Protein AF-A0A2I1DJJ8-F1 (afdb_monomer_lite)

Sequence (70 aa):
MKFEKSADGQFRLMMSKAEADKVSDALLKKAGELNRSTLDFAYLAAEAVLSMDNNFRQPESFYHGESHAS

Secondary structure (DSSP, 8-state):
-EEEE-TTS-EEEE--HHHHHHHHHHHHHHHHTS-HHHHHHHHHHHHHHHTTS---PPPPPS--------

Structure (mmCIF, N/CA/C/O backbone):
data_AF-A0A2I1DJJ8-F1
#
_entry.id   AF-A0A2I1DJJ8-F1
#
loop_
_atom_site.group_PDB
_atom_site.id
_atom_site.type_symbol
_atom_site.label_atom_id
_atom_site.label_alt_id
_atom_site.label_comp_id
_atom_site.label_asym_id
_atom_site.label_entity_id
_atom_site.label_seq_id
_atom_site.pdbx_PDB_ins_code
_atom_site.Cartn_x
_atom_site.Cartn_y
_atom_site.Cartn_z
_atom_site.occupancy
_atom_site.B_iso_or_equiv
_atom_site.auth_seq_id
_atom_site.auth_comp_id
_atom_site.auth_asym_id
_atom_site.auth_atom_id
_atom_site.pdbx_PDB_model_num
ATOM 1 N N . MET A 1 1 ? -4.198 2.118 17.848 1.00 81.06 1 MET A N 1
ATOM 2 C CA . MET A 1 1 ? -3.008 1.740 17.066 1.00 81.06 1 MET A CA 1
ATOM 3 C C . MET A 1 1 ? -1.810 1.747 18.003 1.00 81.06 1 MET A C 1
ATOM 5 O O . MET A 1 1 ? -1.637 2.712 18.739 1.00 81.06 1 MET A O 1
ATOM 9 N N . LYS A 1 2 ? -1.040 0.659 18.047 1.00 85.38 2 LYS A N 1
ATOM 10 C CA . LYS A 1 2 ? 0.114 0.470 18.935 1.00 85.38 2 LYS A CA 1
ATOM 11 C C . LYS A 1 2 ? 1.315 0.037 18.103 1.00 85.38 2 LYS A C 1
ATOM 13 O O . LYS A 1 2 ? 1.205 -0.878 17.297 1.00 85.38 2 LYS A O 1
ATOM 18 N N . PHE A 1 3 ? 2.442 0.699 18.304 1.00 84.62 3 PHE A N 1
ATOM 19 C CA . PHE A 1 3 ? 3.698 0.379 17.642 1.00 84.62 3 PHE A CA 1
ATOM 20 C C . PHE A 1 3 ? 4.612 -0.340 18.627 1.00 84.62 3 PHE A C 1
ATOM 22 O O . PHE A 1 3 ? 4.834 0.147 19.735 1.00 84.62 3 PHE A O 1
ATOM 29 N N . GLU A 1 4 ? 5.123 -1.498 18.232 1.00 88.56 4 GLU A N 1
ATOM 30 C CA . GLU A 1 4 ? 6.051 -2.290 19.026 1.00 88.56 4 GLU A CA 1
ATOM 31 C C . GLU A 1 4 ? 7.317 -2.538 18.214 1.00 88.56 4 GLU A C 1
ATOM 33 O O . GLU A 1 4 ? 7.263 -2.984 17.069 1.00 88.56 4 GLU A O 1
ATOM 38 N N . LYS A 1 5 ? 8.470 -2.237 18.814 1.00 82.19 5 LYS A N 1
ATOM 39 C CA . LYS A 1 5 ? 9.767 -2.634 18.276 1.00 82.19 5 LYS A CA 1
ATOM 40 C C . LYS A 1 5 ? 10.145 -3.966 18.914 1.00 82.19 5 LYS A C 1
ATOM 42 O O . LYS A 1 5 ? 10.333 -4.035 20.128 1.00 82.19 5 LYS A O 1
ATOM 47 N N . SER A 1 6 ? 10.221 -5.008 18.104 1.00 80.56 6 SER A N 1
ATOM 48 C CA . SER A 1 6 ? 10.659 -6.335 18.516 1.00 80.56 6 SER A CA 1
ATOM 49 C C . SER A 1 6 ? 12.181 -6.355 18.732 1.00 80.56 6 SER A C 1
ATOM 51 O O . SER A 1 6 ? 12.924 -5.524 18.202 1.00 80.56 6 SER A O 1
ATOM 53 N N . ALA A 1 7 ? 12.651 -7.273 19.582 1.00 75.88 7 ALA A N 1
ATOM 54 C CA . ALA A 1 7 ? 14.059 -7.358 19.992 1.00 75.88 7 ALA A CA 1
ATOM 55 C C . ALA A 1 7 ? 15.013 -7.758 18.845 1.00 75.88 7 ALA A C 1
ATOM 57 O O . ALA A 1 7 ? 16.207 -7.490 18.914 1.00 75.88 7 ALA A O 1
ATOM 58 N N . ASP A 1 8 ? 14.472 -8.349 17.784 1.00 80.75 8 ASP A N 1
ATOM 59 C CA . ASP A 1 8 ? 15.127 -8.709 16.522 1.00 80.75 8 ASP A CA 1
ATOM 60 C C . ASP A 1 8 ? 15.244 -7.531 15.533 1.00 80.75 8 ASP A C 1
ATOM 62 O O . ASP A 1 8 ? 15.699 -7.703 14.406 1.00 80.75 8 ASP A O 1
ATOM 66 N N . GLY A 1 9 ? 14.836 -6.324 15.940 1.00 78.56 9 GLY A N 1
ATOM 67 C CA . GLY A 1 9 ? 14.858 -5.133 15.093 1.00 78.56 9 GLY A CA 1
ATOM 68 C C . GLY A 1 9 ? 13.639 -4.994 14.182 1.00 78.56 9 GLY A C 1
ATOM 69 O O . GLY A 1 9 ? 13.550 -3.997 13.466 1.00 78.56 9 GLY A O 1
ATOM 70 N N . GLN A 1 10 ? 12.682 -5.927 14.235 1.00 80.75 10 GLN A N 1
ATOM 71 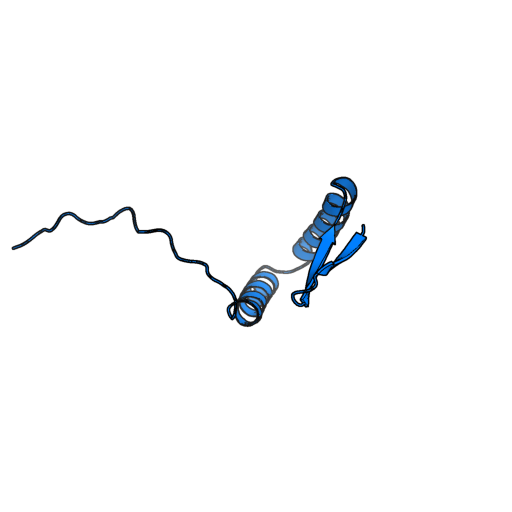C CA . GLN A 1 10 ? 11.434 -5.809 13.490 1.00 80.75 10 GLN A CA 1
ATOM 72 C C . GLN A 1 10 ? 10.499 -4.779 14.128 1.00 80.75 10 GLN A C 1
ATOM 74 O O . GLN A 1 10 ? 10.463 -4.584 15.345 1.00 80.75 10 GLN A O 1
ATOM 79 N N . PHE A 1 11 ? 9.698 -4.126 13.292 1.00 82.75 11 PHE A N 1
ATOM 80 C CA . PHE A 1 11 ? 8.672 -3.189 13.729 1.00 82.75 11 PHE A CA 1
ATOM 81 C C . PHE A 1 11 ? 7.296 -3.796 13.482 1.00 82.75 11 PHE A C 1
ATOM 83 O O . PHE A 1 11 ? 6.957 -4.149 12.354 1.00 82.75 11 PHE A O 1
ATOM 90 N N . ARG A 1 12 ? 6.488 -3.906 14.536 1.00 82.94 12 ARG A N 1
ATOM 91 C CA . ARG A 1 12 ? 5.124 -4.424 14.466 1.00 82.94 12 ARG A CA 1
ATOM 92 C C . ARG A 1 12 ? 4.135 -3.311 14.779 1.00 82.94 12 ARG A C 1
ATOM 94 O O . ARG A 1 12 ? 4.138 -2.736 15.865 1.00 82.94 12 ARG A O 1
ATOM 101 N N . LEU A 1 13 ? 3.260 -3.029 13.821 1.00 85.06 13 LEU A N 1
ATOM 102 C CA . LEU A 1 13 ? 2.141 -2.115 14.005 1.00 85.06 13 LEU A CA 1
ATOM 103 C C . LEU A 1 13 ? 0.878 -2.926 14.296 1.00 85.06 13 LEU A C 1
ATOM 105 O O . LEU A 1 13 ? 0.356 -3.615 13.426 1.00 85.06 13 LEU A O 1
ATOM 109 N N . MET A 1 14 ? 0.387 -2.849 15.527 1.00 89.12 14 MET A N 1
ATOM 110 C CA . MET A 1 14 ? -0.880 -3.450 15.924 1.00 89.12 14 MET A CA 1
ATOM 111 C C . MET A 1 14 ? -2.002 -2.428 15.791 1.00 89.12 14 MET A C 1
ATOM 113 O O . MET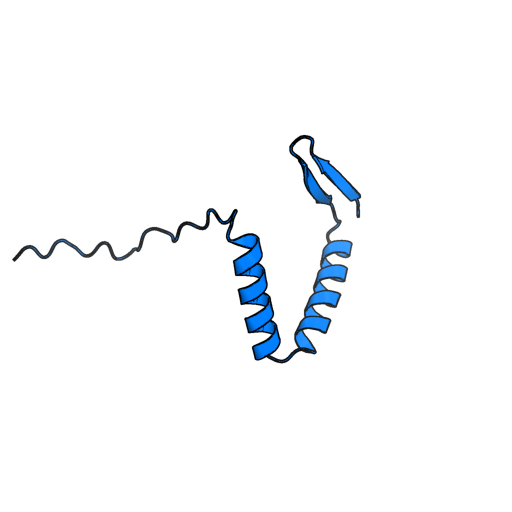 A 1 14 ? -1.946 -1.319 16.330 1.00 89.12 14 MET A O 1
ATOM 117 N N . MET A 1 15 ? -3.053 -2.812 15.087 1.00 90.31 15 MET A N 1
ATOM 118 C CA . MET A 1 15 ? -4.218 -1.974 14.845 1.00 90.31 15 MET A CA 1
ATOM 119 C C . MET A 1 15 ? -5.488 -2.782 15.069 1.00 90.31 15 MET A C 1
ATOM 121 O O . MET A 1 15 ? -5.527 -3.986 14.819 1.00 90.31 15 MET A O 1
ATOM 125 N N . SER A 1 16 ? -6.524 -2.117 15.569 1.00 92.75 16 SER A N 1
ATOM 126 C CA . SER A 1 16 ? -7.868 -2.690 15.555 1.00 92.75 16 SER A CA 1
ATOM 127 C C . SER A 1 16 ? -8.397 -2.744 14.120 1.00 92.75 16 SER A C 1
ATOM 129 O O . SER A 1 16 ? -7.943 -1.988 13.260 1.00 92.75 16 SER A O 1
ATOM 131 N N . LYS A 1 17 ? -9.399 -3.591 13.863 1.00 91.12 17 LYS A N 1
ATOM 132 C CA . LYS A 1 17 ? -10.031 -3.684 12.538 1.00 91.12 17 LYS A CA 1
ATOM 133 C C . LYS A 1 17 ? -10.481 -2.312 12.016 1.00 91.12 17 LYS A C 1
ATOM 135 O O . LYS A 1 17 ? -10.125 -1.933 10.912 1.00 91.12 17 LYS A O 1
ATOM 140 N N . ALA A 1 18 ? -11.161 -1.526 12.851 1.00 92.62 18 ALA A N 1
ATOM 141 C CA . ALA A 1 18 ? -11.644 -0.197 12.472 1.00 92.62 18 ALA A CA 1
ATOM 142 C C . ALA A 1 18 ? -10.515 0.795 12.129 1.00 92.62 18 ALA A C 1
ATOM 144 O O . ALA A 1 18 ? -10.724 1.738 11.370 1.00 92.62 18 ALA A O 1
ATOM 145 N N . GLU A 1 19 ? -9.324 0.624 12.704 1.00 90.19 19 GLU A N 1
ATOM 146 C CA . GLU A 1 19 ? -8.154 1.440 12.368 1.00 90.19 19 GLU A CA 1
ATOM 147 C C . GLU A 1 19 ? -7.503 0.977 11.062 1.00 90.19 19 GLU A C 1
ATOM 149 O O . GLU A 1 19 ? -7.099 1.822 10.267 1.00 90.19 19 GLU A O 1
ATOM 154 N N . ALA A 1 20 ? -7.451 -0.336 10.823 1.00 88.31 20 ALA A N 1
ATOM 155 C CA . ALA A 1 20 ? -6.979 -0.906 9.565 1.00 88.31 20 ALA A CA 1
ATOM 156 C C . ALA A 1 20 ? -7.860 -0.470 8.388 1.00 88.31 20 ALA A C 1
ATOM 158 O O . ALA A 1 20 ? -7.338 0.000 7.379 1.00 88.31 20 ALA A O 1
ATOM 159 N N . ASP A 1 21 ? -9.183 -0.539 8.558 1.00 90.75 21 ASP A N 1
ATOM 160 C CA . ASP A 1 21 ? -10.159 -0.146 7.540 1.00 90.75 21 ASP A CA 1
ATOM 161 C C . ASP A 1 21 ? -9.980 1.337 7.161 1.00 90.75 21 ASP A C 1
ATOM 163 O O . ASP A 1 21 ? -9.857 1.670 5.987 1.00 90.75 21 ASP A O 1
ATOM 167 N N . LYS A 1 22 ? -9.818 2.232 8.149 1.00 91.94 22 LYS A N 1
ATOM 168 C CA . LYS A 1 22 ? -9.571 3.667 7.899 1.00 91.94 22 LYS A CA 1
ATOM 169 C C . LYS A 1 22 ? -8.295 3.934 7.102 1.00 91.94 22 LYS A C 1
ATOM 171 O O . LYS A 1 22 ? -8.282 4.813 6.241 1.00 91.94 22 LYS A O 1
ATOM 176 N N . VAL A 1 23 ? -7.210 3.228 7.420 1.00 89.19 23 VAL A N 1
ATOM 177 C CA . VAL A 1 23 ? -5.935 3.378 6.704 1.00 89.19 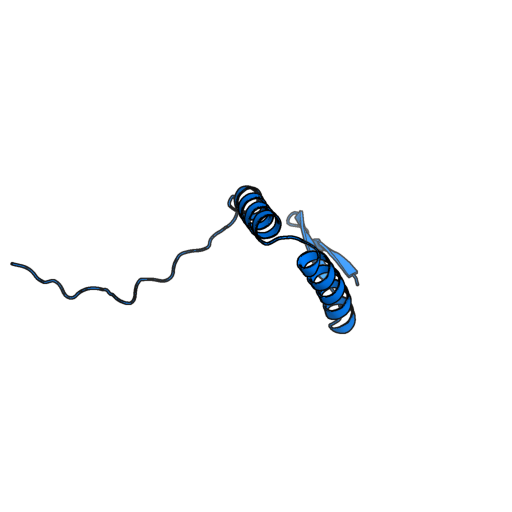23 VAL A CA 1
ATOM 178 C C . VAL A 1 23 ? -6.065 2.827 5.286 1.00 89.19 23 VAL A C 1
ATOM 180 O O . VAL A 1 23 ? -5.658 3.495 4.338 1.00 89.19 23 VAL A O 1
ATOM 183 N N . SER A 1 24 ? -6.684 1.655 5.133 1.00 87.00 24 SER A N 1
ATOM 184 C CA . SER A 1 24 ? -6.945 1.028 3.837 1.00 87.00 24 SER A CA 1
ATOM 185 C C . SER A 1 24 ? -7.779 1.932 2.931 1.00 87.00 24 SER A C 1
ATOM 187 O O . SER A 1 24 ? -7.378 2.201 1.802 1.00 87.00 24 SER A O 1
ATOM 189 N N . ASP A 1 25 ? -8.885 2.482 3.431 1.00 91.12 25 ASP A N 1
ATOM 190 C CA . ASP A 1 25 ? -9.766 3.361 2.657 1.00 91.12 25 ASP A CA 1
ATOM 191 C C . ASP A 1 25 ? -9.042 4.623 2.174 1.00 91.12 25 ASP A C 1
ATOM 193 O O . ASP A 1 25 ? -9.195 5.041 1.023 1.00 91.12 25 ASP A O 1
ATOM 197 N N . ALA A 1 26 ? -8.211 5.225 3.031 1.00 91.06 26 ALA A N 1
ATOM 198 C CA . ALA A 1 26 ? -7.414 6.391 2.664 1.00 91.06 26 ALA A CA 1
ATOM 199 C C . ALA A 1 26 ? -6.389 6.063 1.564 1.00 91.06 26 ALA A C 1
ATOM 201 O O . ALA A 1 26 ? -6.223 6.844 0.622 1.00 91.06 26 ALA A O 1
ATOM 202 N N . LEU A 1 27 ? -5.733 4.903 1.661 1.00 88.00 27 LEU A N 1
ATOM 203 C CA . LEU A 1 27 ? -4.767 4.434 0.669 1.00 88.00 27 LEU A CA 1
ATOM 204 C C . LEU A 1 27 ? -5.442 4.101 -0.663 1.00 88.00 27 LEU A C 1
ATOM 206 O O . LEU A 1 27 ? -4.969 4.545 -1.706 1.00 88.00 27 LEU A O 1
ATOM 210 N N . LEU A 1 28 ? -6.569 3.389 -0.637 1.00 88.75 28 LEU A N 1
ATOM 211 C CA . LEU A 1 28 ? -7.338 3.037 -1.832 1.00 88.75 28 LEU A CA 1
ATOM 212 C C . LEU A 1 28 ? -7.875 4.279 -2.541 1.00 88.75 28 LEU A C 1
ATOM 214 O O . LEU A 1 28 ? -7.772 4.383 -3.763 1.00 88.75 28 LEU A O 1
ATOM 218 N N . LYS A 1 29 ? -8.379 5.259 -1.782 1.00 93.19 29 LYS A N 1
ATOM 219 C CA . LYS A 1 29 ? -8.814 6.540 -2.343 1.00 93.19 29 LYS A CA 1
ATOM 220 C C . LYS A 1 29 ? -7.668 7.248 -3.058 1.00 93.19 29 LYS A C 1
ATOM 222 O O . LYS A 1 29 ? -7.854 7.725 -4.172 1.00 93.19 29 LYS A O 1
ATOM 227 N N . LYS A 1 30 ? -6.481 7.287 -2.446 1.00 89.31 30 LYS A N 1
ATOM 228 C CA . LYS A 1 30 ? -5.301 7.901 -3.063 1.00 89.31 30 LYS A CA 1
ATOM 229 C C . LYS A 1 30 ? -4.788 7.128 -4.269 1.00 89.31 30 LYS A C 1
ATOM 231 O O . LYS A 1 30 ? -4.441 7.753 -5.261 1.00 89.31 30 LYS A O 1
ATOM 236 N N . ALA A 1 31 ? -4.806 5.800 -4.232 1.00 87.31 31 ALA A N 1
ATOM 237 C CA . ALA A 1 31 ? -4.458 4.979 -5.386 1.00 87.31 31 ALA A CA 1
ATOM 238 C C . ALA A 1 31 ? -5.409 5.224 -6.569 1.00 87.31 31 ALA A C 1
ATOM 240 O O . ALA A 1 31 ? -4.953 5.298 -7.705 1.00 87.31 31 ALA A O 1
ATOM 241 N N . GLY A 1 32 ? -6.706 5.424 -6.307 1.00 89.94 32 GLY A N 1
ATOM 242 C CA . GLY A 1 32 ? -7.696 5.765 -7.332 1.00 89.94 32 GLY A CA 1
ATOM 243 C C . GLY A 1 32 ? -7.505 7.142 -7.984 1.00 89.94 32 GLY A C 1
ATOM 244 O O . GLY A 1 32 ? -8.025 7.369 -9.071 1.00 89.94 32 GLY A O 1
ATOM 245 N N . GLU A 1 33 ? -6.754 8.053 -7.355 1.00 93.69 33 GLU A N 1
ATOM 246 C CA . GLU A 1 33 ? -6.375 9.352 -7.937 1.00 93.69 33 GLU A CA 1
ATOM 247 C C . GLU A 1 33 ? -5.164 9.238 -8.889 1.00 93.69 33 GLU A C 1
ATOM 249 O O . GLU A 1 33 ? -4.869 10.178 -9.628 1.00 93.69 33 GLU A O 1
ATOM 254 N N . LEU A 1 34 ? -4.450 8.106 -8.878 1.00 91.88 34 LEU A N 1
ATOM 255 C CA . LEU A 1 34 ? -3.255 7.877 -9.689 1.00 91.88 34 LEU A CA 1
ATOM 256 C C . LEU A 1 34 ? -3.597 7.134 -10.983 1.00 91.88 34 LEU A C 1
ATOM 258 O O . LEU A 1 34 ? -4.478 6.277 -11.030 1.00 91.88 34 LEU A O 1
ATOM 262 N N . ASN A 1 35 ? -2.856 7.434 -12.051 1.00 91.62 35 ASN A N 1
ATOM 263 C CA . ASN A 1 35 ? -2.966 6.660 -13.281 1.00 91.62 35 ASN A CA 1
ATOM 264 C C . ASN A 1 35 ? -2.302 5.281 -13.121 1.00 91.62 35 ASN A C 1
ATOM 266 O O . ASN A 1 35 ? -1.443 5.065 -12.260 1.00 91.62 35 ASN A O 1
ATOM 270 N N . ARG A 1 36 ? -2.689 4.349 -13.997 1.00 88.25 36 ARG A N 1
ATOM 271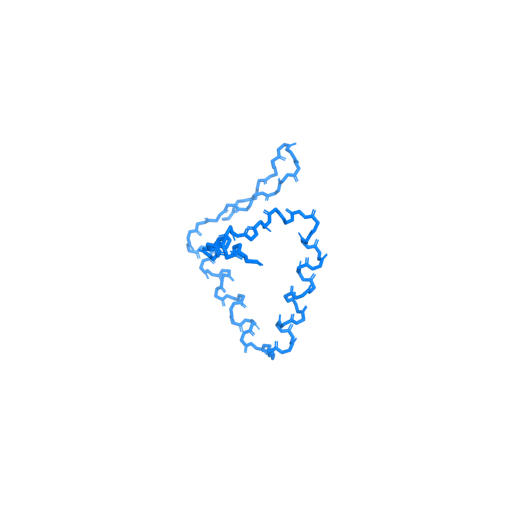 C CA . ARG A 1 36 ? -2.197 2.970 -13.975 1.00 88.25 36 ARG A CA 1
ATOM 272 C C . ARG A 1 36 ? -0.668 2.888 -14.042 1.00 88.25 36 ARG A C 1
ATOM 274 O O . ARG A 1 36 ? -0.078 2.141 -13.274 1.00 88.25 36 ARG A O 1
ATOM 281 N N . SER A 1 37 ? -0.037 3.704 -14.882 1.00 90.19 37 SER A N 1
ATOM 282 C CA . SER A 1 37 ? 1.417 3.733 -15.073 1.00 90.19 37 SER A CA 1
ATOM 283 C C . SER A 1 37 ? 2.169 4.113 -13.794 1.00 90.19 37 SER A C 1
ATOM 285 O O . SER A 1 37 ? 3.219 3.551 -13.498 1.00 90.19 37 SER A O 1
ATOM 287 N N . THR A 1 38 ? 1.631 5.052 -13.011 1.00 89.56 38 THR A N 1
ATOM 288 C CA . THR A 1 38 ? 2.192 5.445 -11.714 1.00 89.56 38 THR A CA 1
ATOM 289 C C . THR A 1 38 ? 2.055 4.325 -10.686 1.00 89.56 38 THR A C 1
ATOM 291 O O . THR A 1 38 ? 2.991 4.095 -9.922 1.00 89.56 38 THR A O 1
ATOM 294 N N . LEU A 1 39 ? 0.929 3.606 -10.681 1.00 87.38 39 LEU A N 1
ATOM 295 C CA . LEU A 1 39 ? 0.736 2.445 -9.807 1.00 87.38 39 LEU A CA 1
ATOM 296 C C . LEU A 1 39 ? 1.681 1.294 -10.178 1.00 87.38 39 LEU A C 1
ATOM 298 O O . LEU A 1 39 ? 2.296 0.710 -9.290 1.00 87.38 39 LEU A O 1
ATOM 302 N N . ASP A 1 40 ? 1.848 1.014 -11.472 1.00 85.81 40 ASP A N 1
ATOM 303 C CA . ASP A 1 40 ? 2.765 -0.021 -11.962 1.00 85.81 40 ASP A CA 1
ATOM 304 C C . ASP A 1 40 ? 4.227 0.329 -11.639 1.00 85.81 40 ASP A C 1
ATOM 306 O O . ASP A 1 40 ? 4.985 -0.521 -11.174 1.00 85.81 40 ASP A O 1
ATOM 310 N N . PHE A 1 41 ? 4.628 1.595 -11.794 1.00 88.94 41 PHE A N 1
ATOM 311 C CA . PHE A 1 41 ? 5.963 2.041 -11.390 1.00 88.94 41 PHE A CA 1
ATOM 312 C C . PHE A 1 41 ? 6.180 1.929 -9.875 1.00 88.94 41 PHE A C 1
ATOM 314 O O . PHE A 1 41 ? 7.228 1.455 -9.441 1.00 88.94 41 PHE A O 1
ATOM 321 N N . ALA A 1 42 ? 5.197 2.334 -9.064 1.00 84.94 42 ALA A N 1
ATOM 322 C CA . ALA A 1 42 ? 5.276 2.213 -7.610 1.00 84.94 42 ALA A CA 1
ATOM 323 C C . ALA A 1 42 ? 5.395 0.747 -7.165 1.00 84.94 42 ALA A C 1
ATOM 325 O O . ALA A 1 42 ? 6.164 0.453 -6.252 1.00 84.94 42 ALA A O 1
ATOM 326 N N . TYR A 1 43 ? 4.686 -0.165 -7.836 1.00 84.31 43 TYR A N 1
ATOM 327 C CA . TYR A 1 43 ? 4.808 -1.604 -7.620 1.00 84.31 43 TYR A CA 1
ATOM 328 C C . TYR A 1 43 ? 6.228 -2.100 -7.914 1.00 84.31 43 TYR A C 1
ATOM 330 O O . TYR A 1 43 ? 6.855 -2.688 -7.037 1.00 84.31 43 TYR A O 1
ATOM 338 N N . LEU A 1 44 ? 6.775 -1.787 -9.094 1.00 84.56 44 LEU A N 1
ATOM 339 C CA . LEU A 1 44 ? 8.135 -2.190 -9.478 1.00 84.56 44 LEU A CA 1
ATOM 340 C C . LEU A 1 44 ? 9.203 -1.611 -8.541 1.00 84.56 44 LEU A C 1
ATOM 342 O O . LEU A 1 44 ? 10.163 -2.291 -8.189 1.00 84.56 44 LEU A O 1
ATOM 346 N N .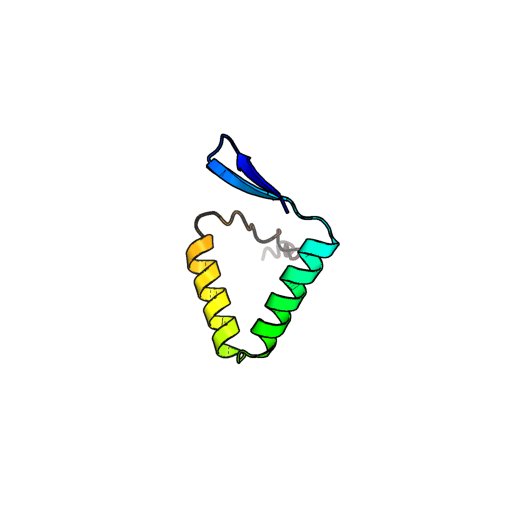 ALA A 1 45 ? 9.038 -0.358 -8.114 1.00 82.62 45 ALA A N 1
ATOM 347 C CA . ALA A 1 45 ? 9.943 0.281 -7.166 1.00 82.62 45 ALA A CA 1
ATOM 348 C C . ALA A 1 45 ? 9.868 -0.371 -5.775 1.00 82.62 45 ALA A C 1
ATOM 350 O O . ALA A 1 45 ? 10.900 -0.573 -5.137 1.00 82.62 45 ALA A O 1
ATOM 351 N N . ALA A 1 46 ? 8.666 -0.727 -5.313 1.00 78.88 46 ALA A N 1
ATOM 352 C CA . ALA A 1 46 ? 8.483 -1.450 -4.059 1.00 78.88 46 ALA A CA 1
ATOM 353 C C . ALA A 1 46 ? 9.093 -2.854 -4.133 1.00 78.88 46 ALA A C 1
ATOM 355 O O . ALA A 1 46 ? 9.795 -3.249 -3.206 1.00 78.88 46 ALA A O 1
ATOM 356 N N . GLU A 1 47 ? 8.892 -3.576 -5.239 1.00 74.00 47 GLU A N 1
ATOM 357 C CA . GLU A 1 47 ? 9.553 -4.858 -5.474 1.00 74.00 47 GLU A CA 1
ATOM 358 C C . GLU A 1 47 ? 11.068 -4.706 -5.460 1.00 74.00 47 GLU A C 1
ATOM 360 O O . GLU A 1 47 ? 11.710 -5.437 -4.728 1.00 74.00 47 GLU A O 1
ATOM 365 N N . ALA A 1 48 ? 11.653 -3.734 -6.161 1.00 77.50 48 ALA A N 1
ATOM 366 C CA . ALA A 1 48 ? 13.106 -3.549 -6.183 1.00 77.50 48 ALA A CA 1
ATOM 367 C C . ALA A 1 48 ? 13.714 -3.259 -4.795 1.00 77.50 48 ALA A C 1
ATOM 369 O O . ALA A 1 48 ? 14.854 -3.636 -4.524 1.00 77.50 48 ALA A O 1
ATOM 370 N N . VAL A 1 49 ? 12.967 -2.588 -3.912 1.00 70.94 49 VAL A N 1
ATOM 371 C CA . VAL A 1 49 ? 13.402 -2.292 -2.536 1.00 70.94 49 VAL A CA 1
ATOM 372 C C . VAL A 1 49 ? 13.182 -3.488 -1.603 1.00 70.94 49 VAL A C 1
ATOM 374 O O . VAL A 1 49 ? 14.006 -3.743 -0.729 1.00 70.94 49 VAL A O 1
ATOM 377 N N . LEU A 1 50 ? 12.087 -4.233 -1.778 1.00 62.94 50 LEU A N 1
ATOM 378 C CA . LEU A 1 50 ? 11.686 -5.338 -0.898 1.00 62.94 50 LEU A CA 1
ATOM 379 C C . LEU A 1 50 ? 12.148 -6.720 -1.395 1.00 62.94 50 LEU A C 1
ATOM 381 O O . LEU A 1 50 ? 12.097 -7.693 -0.643 1.00 62.94 50 LEU A O 1
ATOM 385 N N . SER A 1 51 ? 12.646 -6.830 -2.629 1.00 54.03 51 SER A N 1
ATOM 386 C CA . SER A 1 51 ? 13.129 -8.074 -3.243 1.00 54.03 51 SER A CA 1
ATOM 387 C C . SER A 1 51 ? 14.401 -8.618 -2.599 1.00 54.03 51 SER A C 1
ATOM 389 O O . SER A 1 51 ? 14.823 -9.715 -2.948 1.00 54.03 51 SER A O 1
ATOM 391 N N . MET A 1 52 ? 15.013 -7.894 -1.659 1.00 51.12 52 MET A N 1
ATOM 392 C CA . MET A 1 52 ? 16.143 -8.411 -0.885 1.00 51.12 52 MET A CA 1
ATOM 393 C C . MET A 1 52 ? 15.730 -9.357 0.260 1.00 51.12 52 MET A C 1
ATOM 395 O O . MET A 1 52 ? 16.575 -10.127 0.699 1.00 51.12 52 MET A O 1
ATOM 399 N N . ASP A 1 53 ? 14.451 -9.388 0.668 1.00 53.06 53 ASP A N 1
ATOM 400 C CA . ASP A 1 53 ? 13.930 -10.299 1.714 1.00 53.06 53 ASP A CA 1
ATOM 401 C C . ASP A 1 53 ? 12.821 -11.251 1.216 1.00 53.06 53 ASP A C 1
ATOM 403 O O . ASP A 1 53 ? 12.212 -12.004 1.986 1.00 53.06 53 ASP A O 1
ATOM 407 N N . ASN A 1 54 ? 12.521 -11.236 -0.086 1.00 51.97 54 ASN A N 1
ATOM 408 C CA . ASN A 1 54 ? 11.362 -11.939 -0.621 1.00 51.97 54 ASN A CA 1
ATOM 409 C C . ASN A 1 54 ? 11.660 -13.437 -0.839 1.00 51.97 54 ASN A C 1
ATOM 411 O O . ASN A 1 54 ? 12.097 -13.858 -1.906 1.00 51.97 54 ASN A O 1
ATOM 415 N N . ASN A 1 55 ? 11.366 -14.268 0.167 1.00 58.03 55 ASN A N 1
ATOM 416 C CA . ASN A 1 55 ? 11.345 -15.739 0.077 1.00 58.03 55 ASN A CA 1
ATOM 417 C C . ASN A 1 55 ? 10.156 -16.276 -0.753 1.00 58.03 55 ASN A C 1
ATOM 419 O O . ASN A 1 55 ? 9.712 -17.408 -0.540 1.00 58.03 55 ASN A O 1
ATOM 423 N N . PHE A 1 56 ? 9.602 -15.481 -1.674 1.00 59.91 56 PHE A N 1
ATOM 424 C CA . PHE A 1 56 ? 8.522 -15.917 -2.549 1.00 59.91 56 PHE A CA 1
ATOM 425 C C . PHE A 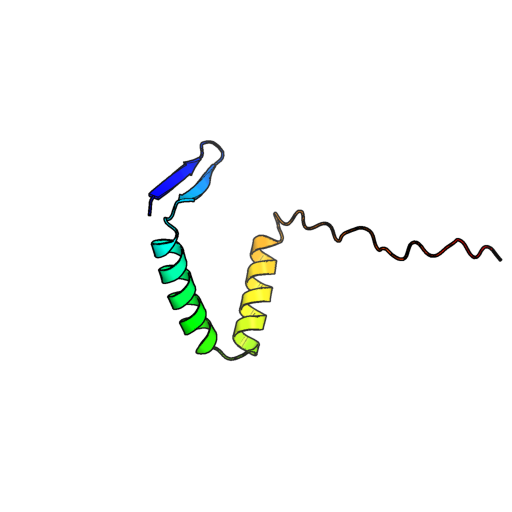1 56 ? 9.045 -16.998 -3.497 1.00 59.91 56 PHE A C 1
ATOM 427 O O . PHE A 1 56 ? 9.618 -16.727 -4.551 1.00 59.91 56 PHE A O 1
ATOM 434 N N . ARG A 1 57 ? 8.875 -18.257 -3.094 1.00 58.22 57 ARG A N 1
ATOM 435 C CA . ARG A 1 57 ? 9.061 -19.407 -3.971 1.00 58.22 57 ARG A CA 1
ATOM 436 C C . ARG A 1 57 ? 7.790 -19.563 -4.781 1.00 58.22 57 ARG A C 1
ATOM 438 O O . ARG A 1 57 ? 6.713 -19.753 -4.217 1.00 58.22 57 ARG A O 1
ATOM 445 N N . GLN A 1 58 ? 7.932 -19.489 -6.099 1.00 64.12 58 GLN A N 1
ATOM 446 C CA . GLN A 1 58 ? 6.887 -19.930 -7.007 1.00 64.12 58 GLN A CA 1
ATOM 447 C C . GLN A 1 58 ? 6.488 -21.364 -6.605 1.00 64.12 58 GLN A C 1
ATOM 449 O O . GLN A 1 58 ? 7.381 -22.195 -6.411 1.00 64.12 58 GLN A O 1
ATOM 454 N N . PRO A 1 59 ? 5.192 -21.659 -6.403 1.00 59.69 59 PRO A N 1
ATOM 455 C CA . PRO A 1 59 ? 4.764 -23.016 -6.097 1.00 59.69 59 PRO A CA 1
ATOM 456 C C . PRO A 1 59 ? 5.170 -23.954 -7.240 1.00 59.69 59 PRO A C 1
ATOM 458 O O . PRO A 1 59 ? 5.173 -23.546 -8.404 1.00 59.69 59 PRO A O 1
ATOM 461 N N . GLU A 1 60 ? 5.525 -25.194 -6.892 1.00 61.91 60 GLU A N 1
ATOM 462 C CA . GLU A 1 60 ? 5.825 -26.263 -7.852 1.00 61.91 60 GLU A CA 1
ATOM 463 C C . GLU A 1 60 ? 4.743 -26.293 -8.944 1.00 61.91 60 GLU A C 1
ATOM 465 O O . GLU A 1 60 ? 3.542 -26.311 -8.660 1.00 61.91 60 GLU A O 1
ATOM 470 N N . SER A 1 61 ? 5.173 -26.232 -10.206 1.00 56.59 61 SER A N 1
ATOM 471 C CA . SER A 1 61 ? 4.272 -26.293 -11.355 1.00 56.59 61 SER A CA 1
ATOM 472 C C . SER A 1 61 ? 3.497 -27.610 -11.330 1.00 56.59 61 SER A C 1
ATOM 474 O O . SER A 1 61 ? 4.098 -28.680 -11.335 1.00 56.59 61 SER A O 1
ATOM 476 N N . PHE A 1 62 ? 2.164 -27.547 -11.395 1.00 58.94 62 PHE A N 1
ATOM 477 C CA . PHE A 1 62 ? 1.310 -28.735 -11.545 1.00 58.94 62 PHE A CA 1
ATOM 478 C C . PHE A 1 62 ? 1.570 -29.509 -12.849 1.00 58.94 62 PHE A C 1
ATOM 480 O O . PHE A 1 62 ? 1.191 -30.671 -12.957 1.00 58.94 62 PHE A O 1
ATOM 487 N N . TYR A 1 63 ? 2.228 -28.892 -13.835 1.00 56.31 63 TYR A N 1
ATOM 488 C CA . TYR A 1 63 ? 2.727 -29.581 -15.022 1.00 56.31 63 TYR A CA 1
ATOM 489 C C . TYR A 1 63 ? 4.119 -30.154 -14.739 1.00 56.31 63 TYR A C 1
ATOM 491 O O . TYR A 1 63 ? 5.131 -29.692 -15.268 1.00 56.31 63 TYR A O 1
ATOM 499 N N . HIS A 1 64 ? 4.169 -31.198 -13.917 1.00 53.84 64 HIS A N 1
ATOM 500 C CA . HIS A 1 64 ? 5.169 -32.241 -14.105 1.00 53.84 64 HIS A CA 1
ATOM 501 C C . HIS A 1 64 ? 4.711 -33.060 -15.307 1.00 53.84 64 HIS A C 1
ATOM 503 O O . HIS A 1 64 ? 3.942 -34.009 -15.173 1.00 53.84 64 HIS A O 1
ATOM 509 N N . GLY A 1 65 ? 5.112 -32.605 -16.497 1.00 49.25 65 GLY A N 1
ATOM 510 C CA . GLY A 1 65 ? 4.918 -33.358 -17.725 1.00 49.25 65 GLY A CA 1
ATOM 511 C C . GLY A 1 65 ? 5.447 -34.768 -17.516 1.00 49.25 65 GLY A C 1
ATOM 512 O O . GLY A 1 65 ? 6.601 -34.949 -17.119 1.00 49.25 65 GLY A O 1
ATOM 513 N N . GLU A 1 66 ? 4.581 -35.752 -17.734 1.00 50.06 66 GLU A N 1
ATOM 514 C CA . GLU A 1 66 ? 4.997 -37.136 -17.836 1.00 50.06 66 GLU A CA 1
ATOM 515 C C . GLU A 1 66 ? 6.164 -37.205 -18.818 1.00 50.06 66 GLU A C 1
ATOM 517 O O . GLU A 1 66 ? 6.134 -36.630 -19.909 1.00 50.06 66 GLU A O 1
ATOM 522 N N . SER A 1 67 ? 7.223 -37.868 -18.368 1.00 52.62 67 SER A N 1
ATOM 523 C CA . SER A 1 67 ? 8.380 -38.260 -19.153 1.00 52.62 67 SER A CA 1
ATOM 524 C C . SER A 1 67 ? 7.942 -38.869 -20.491 1.00 52.62 67 SER A C 1
ATOM 526 O O . SER A 1 67 ? 7.747 -40.080 -20.594 1.00 52.62 67 SER A O 1
ATOM 528 N N . HIS A 1 68 ? 7.870 -38.063 -21.546 1.00 43.97 68 HIS A N 1
ATOM 529 C CA . HIS A 1 68 ? 8.005 -38.573 -22.902 1.00 43.97 68 HIS A CA 1
ATOM 530 C C . HIS A 1 68 ? 9.495 -38.760 -23.178 1.00 43.97 68 HIS A C 1
ATOM 532 O O . HIS A 1 68 ? 10.174 -37.897 -23.727 1.00 43.97 68 HIS A O 1
ATOM 538 N N . ALA A 1 69 ? 9.996 -39.908 -22.725 1.00 42.88 69 ALA A N 1
ATOM 539 C CA . ALA A 1 69 ? 11.180 -40.513 -23.296 1.00 42.88 69 ALA A CA 1
ATOM 540 C C . ALA A 1 69 ? 10.831 -40.975 -24.717 1.00 42.88 69 ALA A C 1
ATOM 542 O O . ALA A 1 69 ? 9.940 -41.808 -24.900 1.00 42.88 69 ALA A O 1
ATOM 543 N N . SER A 1 70 ? 11.542 -40.435 -25.699 1.00 39.53 70 SER A N 1
ATOM 544 C CA . SER A 1 70 ? 11.732 -41.024 -27.026 1.00 39.53 70 SER A CA 1
ATOM 545 C C . SER A 1 70 ? 13.071 -40.568 -27.571 1.00 39.53 70 SER A C 1
ATOM 547 O O . SER A 1 70 ? 13.276 -39.332 -27.565 1.00 39.53 70 SER A O 1
#

Organism: NCBI:txid187490

pLDDT: mean 76.64, std 15.72, range [39.53, 93.69]

Radius of gyration: 19.77 Å; chains: 1; bounding box: 28×50×47 Å

Foldseek 3Di:
DDWDQDPVRDIDDDDDPVRVVVVVVVVVVVVVVDDPVVVVVVVVVCCVVCVVPDPDDDPDDPPPPPDPDD